Protein AF-A0A6V7J5A2-F1 (afdb_monomer)

Nearest PDB structures (foldseek):
  8iyj-assembly1_S8  TM=9.318E-01  e=1.515E-02  Mus musculus
  8to0-assembly1_AG  TM=9.050E-01  e=2.919E-02  Mus musculus
  7ung-assembly1_C3  TM=8.991E-01  e=2.919E-02  Homo sapiens
  7ung-assembly1_B1  TM=9.407E-01  e=1.157E-01  Homo sapiens
  8otz-assembly1_Cv  TM=9.321E-01  e=1.236E-01  Bos taurus

Structure (mmCIF, N/CA/C/O backbone):
data_AF-A0A6V7J5A2-F1
#
_entry.id   AF-A0A6V7J5A2-F1
#
loop_
_atom_site.group_PDB
_atom_site.id
_atom_site.type_symbol
_atom_site.label_atom_id
_atom_site.label_alt_id
_atom_site.label_comp_id
_atom_site.label_asym_id
_atom_site.label_entity_id
_atom_site.label_seq_id
_atom_site.pdbx_PDB_ins_code
_atom_site.Cartn_x
_atom_site.Cartn_y
_atom_site.Cartn_z
_atom_site.occupancy
_atom_site.B_iso_or_equiv
_atom_site.auth_seq_id
_atom_site.auth_comp_id
_atom_site.auth_asym_id
_atom_site.auth_atom_id
_atom_site.pdbx_PDB_model_num
ATOM 1 N N . ILE A 1 1 ? -11.690 0.003 31.652 1.00 73.88 1 ILE A N 1
ATOM 2 C CA . ILE A 1 1 ? -12.288 0.877 30.609 1.00 73.88 1 ILE A CA 1
ATOM 3 C C . ILE A 1 1 ? -11.220 1.786 29.996 1.00 73.88 1 ILE A C 1
ATOM 5 O O . ILE A 1 1 ? -10.966 1.646 28.811 1.00 73.88 1 ILE A O 1
ATOM 9 N N . ILE A 1 2 ? -10.499 2.583 30.797 1.00 84.56 2 ILE A N 1
ATOM 10 C CA . ILE A 1 2 ? -9.429 3.496 30.330 1.00 84.56 2 ILE A CA 1
ATOM 11 C C . ILE A 1 2 ? -8.339 2.791 29.500 1.00 84.56 2 ILE A C 1
ATOM 13 O O . ILE A 1 2 ? -8.030 3.239 28.405 1.00 84.56 2 ILE A O 1
ATOM 17 N N . LYS A 1 3 ? -7.813 1.645 29.962 1.00 88.94 3 LYS A N 1
ATOM 18 C CA . LYS A 1 3 ? -6.791 0.878 29.219 1.00 88.94 3 LYS A CA 1
ATOM 19 C C . LYS A 1 3 ? -7.251 0.480 27.808 1.00 88.94 3 LYS A C 1
ATOM 21 O O . LYS A 1 3 ? -6.543 0.738 26.850 1.00 88.94 3 LYS A O 1
ATOM 26 N N . LYS A 1 4 ? -8.473 -0.056 27.682 1.00 87.81 4 LYS A N 1
ATOM 27 C CA . LYS A 1 4 ? -9.048 -0.452 26.385 1.00 87.81 4 LYS A CA 1
ATOM 28 C C . LYS A 1 4 ? -9.217 0.740 25.437 1.00 87.81 4 LYS A C 1
ATOM 30 O O . LYS A 1 4 ? -8.957 0.601 24.251 1.00 87.81 4 LYS A O 1
ATOM 35 N N . ALA A 1 5 ? -9.634 1.896 25.957 1.00 89.56 5 ALA A N 1
ATOM 36 C CA . ALA A 1 5 ? -9.747 3.114 25.158 1.00 89.56 5 ALA A CA 1
ATOM 37 C C . ALA A 1 5 ? -8.371 3.585 24.656 1.00 89.56 5 ALA A C 1
ATOM 39 O O . ALA A 1 5 ? -8.229 3.916 23.484 1.00 89.56 5 ALA A O 1
ATOM 40 N N . ASN A 1 6 ? -7.349 3.537 25.514 1.00 94.00 6 ASN A N 1
ATOM 41 C CA . ASN A 1 6 ? -5.985 3.904 25.135 1.00 94.00 6 ASN A CA 1
ATOM 42 C C . ASN A 1 6 ? -5.399 2.946 24.086 1.00 94.00 6 ASN A C 1
ATOM 44 O O . ASN A 1 6 ? -4.822 3.387 23.095 1.00 94.00 6 ASN A O 1
ATOM 48 N N . ASP A 1 7 ? -5.609 1.638 24.261 1.00 93.19 7 ASP A N 1
ATOM 49 C CA . ASP A 1 7 ? -5.187 0.620 23.294 1.00 93.19 7 ASP A CA 1
ATOM 50 C C . ASP A 1 7 ? -5.847 0.853 21.920 1.00 93.19 7 ASP A C 1
ATOM 52 O O . ASP A 1 7 ? -5.197 0.731 20.881 1.00 93.19 7 ASP A O 1
ATOM 56 N N . MET A 1 8 ? -7.124 1.253 21.902 1.00 90.56 8 MET A N 1
ATOM 57 C CA . MET A 1 8 ? -7.857 1.572 20.675 1.00 90.56 8 MET A CA 1
ATOM 58 C C . MET A 1 8 ? -7.309 2.825 19.976 1.00 90.56 8 MET A C 1
ATOM 60 O O . MET A 1 8 ? -7.084 2.791 18.769 1.00 90.56 8 MET A O 1
ATOM 64 N N . ILE A 1 9 ? -7.003 3.891 20.724 1.00 93.19 9 ILE A N 1
ATOM 65 C CA . ILE A 1 9 ? -6.378 5.115 20.188 1.00 93.19 9 ILE A CA 1
ATOM 66 C C . ILE A 1 9 ? -5.016 4.800 19.557 1.00 93.19 9 ILE A C 1
ATOM 68 O O . ILE A 1 9 ? -4.726 5.236 18.444 1.00 93.19 9 ILE A O 1
ATOM 72 N N . HIS A 1 10 ? -4.187 3.996 20.228 1.00 94.69 10 HIS A N 1
ATOM 73 C CA . HIS A 1 10 ? -2.896 3.581 19.677 1.00 94.69 10 HIS A CA 1
ATOM 74 C C . HIS A 1 10 ? -3.039 2.728 18.413 1.00 94.69 10 HIS A C 1
ATOM 76 O O . HIS A 1 10 ? -2.221 2.841 17.498 1.00 94.69 10 HIS A O 1
ATOM 82 N N . ASN A 1 11 ? -4.066 1.879 18.344 1.00 93.06 11 ASN A N 1
ATOM 83 C CA . ASN A 1 11 ? -4.345 1.083 17.153 1.00 93.06 11 ASN A CA 1
ATOM 84 C C . ASN A 1 11 ? -4.768 1.962 15.970 1.00 93.06 11 ASN A C 1
ATOM 86 O O . ASN A 1 11 ? -4.229 1.778 14.881 1.00 93.06 11 ASN A O 1
ATOM 90 N N . ILE A 1 12 ? -5.648 2.942 16.195 1.00 94.12 12 ILE A N 1
ATOM 91 C CA . ILE A 1 12 ? -6.070 3.927 15.187 1.00 94.12 12 ILE A CA 1
ATOM 92 C C . ILE A 1 12 ? -4.854 4.693 14.657 1.00 94.12 12 ILE A C 1
ATOM 94 O O . ILE A 1 12 ? -4.579 4.646 13.460 1.00 94.12 12 ILE A O 1
ATOM 98 N N . ALA A 1 13 ? -4.041 5.275 15.545 1.00 95.81 13 ALA A N 1
ATOM 99 C CA . ALA A 1 13 ? -2.847 6.024 15.148 1.00 95.81 13 ALA A CA 1
ATOM 100 C C . ALA A 1 13 ? -1.847 5.166 14.348 1.00 95.81 13 ALA A C 1
ATOM 102 O O . ALA A 1 13 ? -1.208 5.631 13.402 1.00 95.81 13 ALA A O 1
ATOM 103 N N . ARG A 1 14 ? -1.707 3.879 14.703 1.00 95.62 14 ARG A N 1
ATOM 104 C CA . ARG A 1 14 ? -0.856 2.939 13.960 1.00 95.62 14 ARG A C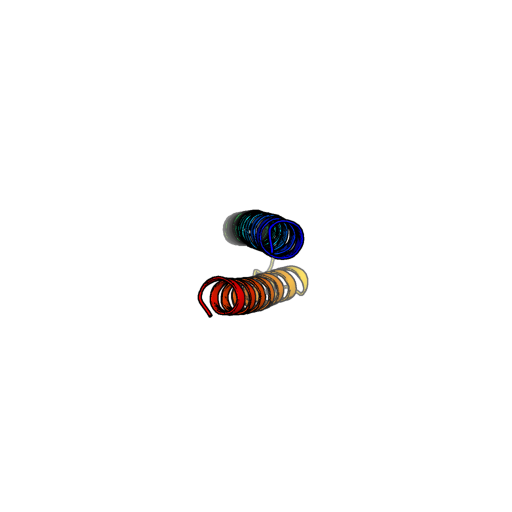A 1
ATOM 105 C C . ARG A 1 14 ? -1.416 2.637 12.568 1.00 95.62 14 ARG A C 1
ATOM 107 O O . ARG A 1 14 ? -0.635 2.554 11.619 1.00 95.62 14 ARG A O 1
ATOM 114 N N . LEU A 1 15 ? -2.731 2.471 12.435 1.00 93.62 15 LEU A N 1
ATOM 115 C CA . LEU A 1 15 ? -3.391 2.244 11.147 1.00 93.62 15 LEU A CA 1
ATOM 116 C C . LEU A 1 15 ? -3.266 3.466 10.233 1.00 93.62 15 LEU A C 1
ATOM 118 O O . LEU A 1 15 ? -2.849 3.313 9.087 1.00 93.62 15 LEU A O 1
ATOM 122 N N . GLU A 1 16 ? -3.523 4.668 10.749 1.00 96.12 16 GLU A N 1
ATOM 123 C CA . GLU A 1 16 ? -3.367 5.928 10.011 1.00 96.12 16 GLU A CA 1
ATOM 124 C C . GLU A 1 16 ? -1.939 6.108 9.495 1.00 96.12 16 GLU A C 1
ATOM 126 O O . GLU A 1 16 ? -1.727 6.364 8.307 1.00 96.12 16 GLU A O 1
ATOM 131 N N . LYS A 1 17 ? -0.943 5.876 10.361 1.00 96.50 17 LYS A N 1
ATOM 132 C CA . LYS A 1 17 ? 0.466 5.902 9.959 1.00 96.50 17 LYS A CA 1
ATOM 133 C C . LYS A 1 17 ? 0.759 4.885 8.855 1.00 96.50 17 LYS A C 1
ATOM 135 O O . LYS A 1 17 ? 1.381 5.223 7.854 1.00 96.50 17 LYS A O 1
ATOM 140 N N . THR A 1 18 ? 0.268 3.656 9.001 1.00 95.38 18 THR A N 1
ATOM 141 C CA . THR A 1 18 ? 0.490 2.594 8.006 1.00 95.38 18 THR A CA 1
ATOM 142 C C . THR A 1 18 ? -0.129 2.949 6.647 1.00 95.38 18 THR A C 1
ATOM 144 O O . THR A 1 18 ? 0.461 2.663 5.604 1.00 95.38 18 THR A O 1
ATOM 147 N N . ILE A 1 19 ? -1.302 3.590 6.639 1.00 95.00 19 ILE A N 1
ATOM 148 C CA . ILE A 1 19 ? -1.957 4.087 5.421 1.00 95.00 19 ILE A CA 1
ATOM 149 C C . ILE A 1 19 ? -1.116 5.192 4.767 1.00 95.00 19 ILE A C 1
ATOM 151 O O . ILE A 1 19 ? -0.906 5.156 3.550 1.00 95.00 19 ILE A O 1
ATOM 155 N N . ALA A 1 20 ? -0.606 6.145 5.552 1.00 96.50 20 ALA A N 1
ATOM 156 C CA . ALA A 1 20 ? 0.238 7.231 5.055 1.00 96.50 20 ALA A CA 1
ATOM 157 C C . ALA A 1 20 ? 1.556 6.712 4.448 1.00 96.50 20 ALA A C 1
ATOM 159 O O . ALA A 1 20 ? 1.931 7.104 3.338 1.00 96.50 20 ALA A O 1
ATOM 160 N N . ASP A 1 21 ? 2.212 5.768 5.125 1.00 96.12 21 ASP A N 1
ATOM 161 C CA . ASP A 1 21 ? 3.453 5.147 4.655 1.00 96.12 21 ASP A CA 1
ATOM 162 C C . ASP A 1 21 ? 3.226 4.418 3.317 1.00 96.12 21 ASP A C 1
ATOM 164 O O . ASP A 1 21 ? 3.940 4.644 2.337 1.00 96.12 21 ASP A O 1
ATOM 168 N N . LYS A 1 22 ? 2.166 3.603 3.219 1.00 94.25 22 LYS A N 1
ATOM 169 C CA . LYS A 1 22 ? 1.822 2.891 1.97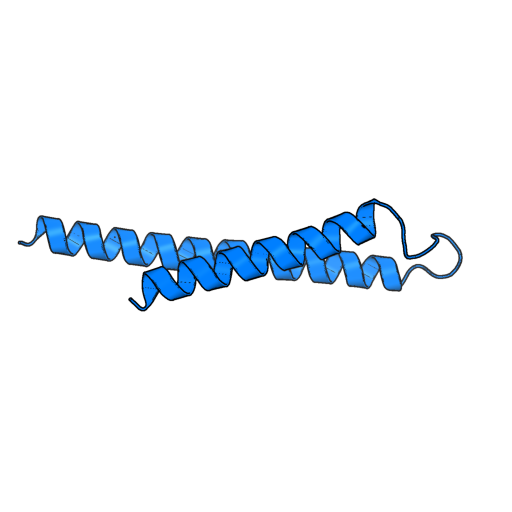5 1.00 94.25 22 LYS A CA 1
ATOM 170 C C . LYS A 1 22 ? 1.439 3.825 0.832 1.00 94.25 22 LYS A C 1
ATOM 172 O O . LYS A 1 22 ? 1.819 3.573 -0.309 1.00 94.25 22 LYS A O 1
ATOM 177 N N . SER A 1 23 ? 0.743 4.919 1.128 1.00 93.25 23 SER A N 1
ATOM 178 C CA . SER A 1 23 ? 0.411 5.944 0.131 1.00 93.25 23 SER A CA 1
ATOM 179 C C . SER A 1 23 ? 1.669 6.626 -0.417 1.00 93.25 23 SER A C 1
ATOM 181 O O . SER A 1 23 ? 1.760 6.892 -1.616 1.00 93.25 23 SER A O 1
ATOM 183 N N . SER A 1 24 ? 2.680 6.825 0.431 1.00 95.44 24 SER A N 1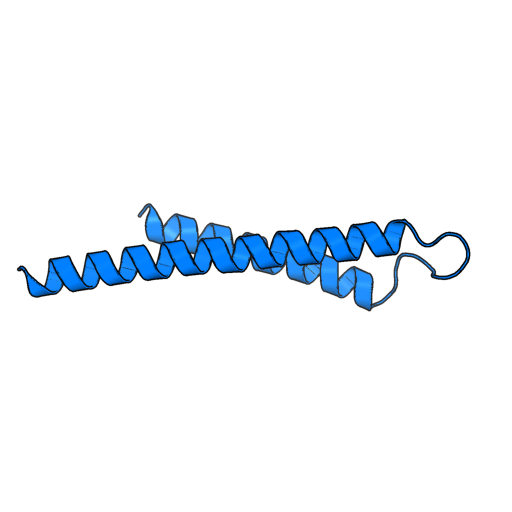
ATOM 184 C CA . SER A 1 24 ? 3.984 7.355 0.018 1.00 95.44 24 SER A CA 1
ATOM 185 C C . SER A 1 24 ? 4.717 6.393 -0.928 1.00 95.44 24 SER A C 1
ATOM 187 O O . SER A 1 24 ? 5.258 6.823 -1.948 1.00 95.44 24 SER A O 1
ATOM 189 N N . PHE A 1 25 ? 4.675 5.081 -0.659 1.00 95.06 25 PHE A N 1
ATOM 190 C CA . PHE A 1 25 ? 5.247 4.072 -1.562 1.00 95.06 25 PHE A CA 1
ATOM 191 C C . PHE A 1 25 ? 4.546 4.028 -2.926 1.00 95.06 25 PHE A C 1
ATOM 193 O O . PHE A 1 25 ? 5.223 3.922 -3.949 1.00 95.06 25 PHE A O 1
ATOM 200 N N . ILE A 1 26 ? 3.220 4.207 -2.969 1.00 94.50 26 ILE A N 1
ATOM 201 C CA . ILE A 1 26 ? 2.470 4.335 -4.230 1.00 94.50 26 ILE A CA 1
ATOM 202 C C . ILE A 1 26 ? 2.986 5.532 -5.045 1.00 94.50 26 ILE A C 1
ATOM 204 O O . ILE A 1 26 ? 3.234 5.399 -6.244 1.00 94.50 26 ILE A O 1
ATOM 208 N N . GLY A 1 27 ? 3.190 6.690 -4.408 1.00 93.62 27 GLY A N 1
ATOM 209 C CA . GLY A 1 27 ? 3.733 7.881 -5.074 1.00 93.62 27 GLY A CA 1
ATOM 210 C C . GLY A 1 27 ? 5.135 7.660 -5.657 1.00 93.62 27 GLY A C 1
ATOM 211 O O . GLY A 1 27 ? 5.425 8.082 -6.781 1.00 93.62 27 GLY A O 1
ATOM 212 N N . LEU A 1 28 ? 5.990 6.933 -4.933 1.00 95.56 28 LEU A N 1
ATOM 213 C CA . LEU A 1 28 ? 7.325 6.570 -5.407 1.00 95.56 28 LEU A CA 1
ATOM 214 C C . LEU A 1 28 ? 7.267 5.626 -6.615 1.00 95.56 28 LEU A C 1
ATOM 216 O O . LEU A 1 28 ? 7.981 5.843 -7.595 1.00 95.56 28 LEU A O 1
ATOM 220 N N . ALA A 1 29 ? 6.413 4.602 -6.570 1.00 93.25 29 ALA A N 1
ATOM 221 C CA . ALA A 1 29 ? 6.238 3.668 -7.677 1.00 93.25 29 ALA A CA 1
ATOM 222 C C . ALA A 1 29 ? 5.702 4.368 -8.942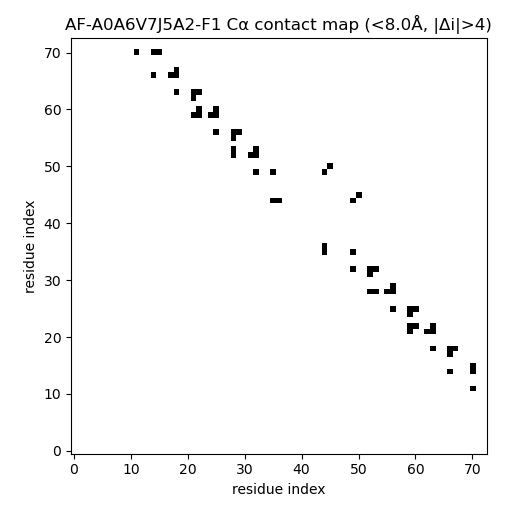 1.00 93.25 29 ALA A C 1
ATOM 224 O O . ALA A 1 29 ? 6.233 4.142 -10.029 1.00 93.25 29 ALA A O 1
ATOM 225 N N . HIS A 1 30 ? 4.753 5.304 -8.804 1.00 93.00 30 HIS A N 1
ATOM 226 C CA . HIS A 1 30 ? 4.290 6.146 -9.921 1.00 93.00 30 HIS A CA 1
ATOM 227 C C . HIS A 1 30 ? 5.397 7.020 -10.502 1.00 93.00 30 HIS A C 1
ATOM 229 O O . HIS A 1 30 ? 5.551 7.083 -11.718 1.00 93.00 30 HIS A O 1
ATOM 235 N N . THR A 1 31 ? 6.209 7.651 -9.651 1.00 93.62 31 THR A N 1
ATOM 236 C CA . THR A 1 31 ? 7.363 8.443 -10.108 1.00 93.62 31 THR A CA 1
ATOM 237 C C . THR A 1 31 ? 8.348 7.578 -10.899 1.00 93.62 31 THR A C 1
ATOM 239 O O . THR A 1 31 ? 8.817 7.980 -11.962 1.00 93.62 31 THR A O 1
ATOM 242 N N . ARG A 1 32 ? 8.633 6.357 -10.424 1.00 91.38 32 ARG A N 1
ATOM 243 C CA . ARG A 1 32 ? 9.501 5.399 -11.129 1.00 91.38 32 ARG A CA 1
ATOM 244 C C . ARG A 1 32 ? 8.925 5.008 -12.488 1.00 91.38 32 ARG A C 1
ATOM 246 O O . ARG A 1 32 ? 9.667 5.029 -13.464 1.00 91.38 32 ARG A O 1
ATOM 253 N N . LEU A 1 33 ? 7.631 4.694 -12.564 1.00 88.88 33 LEU A N 1
ATOM 254 C CA . LEU A 1 33 ? 6.950 4.395 -13.829 1.00 88.88 33 LEU A CA 1
ATOM 255 C C . LEU A 1 33 ? 7.018 5.587 -14.794 1.00 88.88 33 LEU A C 1
ATOM 257 O O . LEU A 1 33 ? 7.415 5.418 -15.943 1.00 88.88 33 LEU A O 1
ATOM 261 N N . GLY A 1 34 ? 6.734 6.801 -14.313 1.00 88.94 34 GLY A N 1
ATOM 262 C CA . GLY A 1 34 ? 6.834 8.027 -15.107 1.00 88.94 34 GLY A CA 1
ATOM 263 C C . GLY A 1 34 ? 8.237 8.247 -15.676 1.00 88.94 34 GLY A C 1
ATOM 264 O O . GLY A 1 34 ? 8.385 8.464 -16.876 1.00 88.94 34 GLY A O 1
ATOM 265 N N . ASN A 1 35 ? 9.275 8.098 -14.849 1.00 87.44 35 ASN A N 1
ATOM 266 C CA . ASN A 1 35 ? 10.666 8.212 -15.294 1.00 87.44 35 ASN A CA 1
ATOM 267 C C . ASN A 1 35 ? 11.015 7.182 -16.377 1.00 87.44 35 ASN A C 1
ATOM 269 O O . ASN A 1 35 ? 11.745 7.506 -17.309 1.00 87.44 35 ASN A O 1
ATOM 273 N N . ARG A 1 36 ? 10.484 5.957 -16.280 1.00 83.00 36 ARG A N 1
ATOM 274 C CA . ARG A 1 36 ? 10.703 4.897 -17.276 1.00 83.00 36 ARG A CA 1
ATOM 275 C C . ARG A 1 36 ? 10.014 5.203 -18.605 1.00 83.00 36 ARG A C 1
ATOM 277 O O . ARG A 1 36 ? 10.630 5.025 -19.651 1.00 83.00 36 ARG A O 1
ATOM 284 N N . CYS A 1 37 ? 8.808 5.769 -18.575 1.00 79.06 37 CYS A N 1
A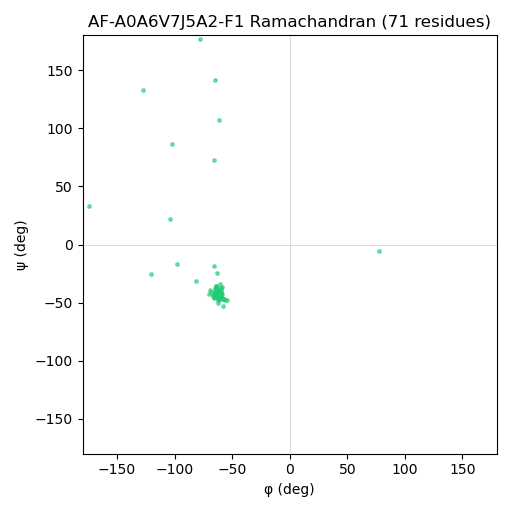TOM 285 C CA . CYS A 1 37 ? 8.102 6.225 -19.777 1.00 79.06 37 CYS A CA 1
ATOM 286 C C . CYS A 1 37 ? 8.801 7.394 -20.496 1.00 79.06 37 CYS A C 1
ATOM 288 O O . CYS A 1 37 ? 8.503 7.664 -21.656 1.00 79.06 37 CYS A O 1
ATOM 290 N N . GLN A 1 38 ? 9.699 8.114 -19.818 1.00 79.44 38 GLN A N 1
ATOM 291 C CA . GLN A 1 38 ? 10.393 9.299 -20.334 1.00 79.44 38 GLN A CA 1
ATOM 292 C C . GLN A 1 38 ? 11.848 9.021 -20.742 1.00 79.44 38 GLN A C 1
ATOM 294 O O . GLN A 1 38 ? 12.642 9.955 -20.785 1.00 79.44 38 GLN A O 1
ATOM 299 N N . ARG A 1 39 ? 12.232 7.767 -21.031 1.00 71.38 39 ARG A N 1
ATOM 300 C CA . ARG A 1 39 ? 13.563 7.424 -21.574 1.00 71.38 39 ARG A CA 1
ATOM 301 C C . ARG A 1 39 ? 13.459 7.151 -23.079 1.00 71.38 39 ARG A C 1
ATOM 303 O O . ARG A 1 39 ? 13.294 5.993 -23.466 1.00 71.38 39 ARG A O 1
ATOM 310 N N . PRO A 1 40 ? 13.545 8.170 -23.957 1.00 60.84 40 PRO A N 1
ATOM 311 C CA . PRO A 1 40 ? 13.483 7.934 -25.388 1.00 60.84 40 PRO A CA 1
ATOM 312 C 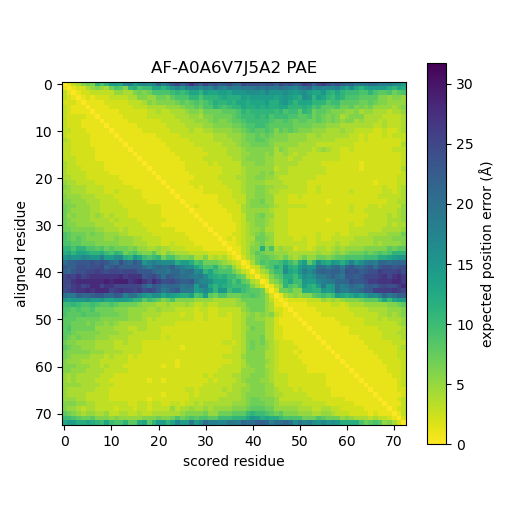C . PRO A 1 40 ? 14.708 7.113 -25.808 1.00 60.84 40 PRO A C 1
ATOM 314 O O . PRO A 1 40 ? 15.813 7.356 -25.329 1.00 60.84 40 PRO A O 1
ATOM 317 N N . GLN A 1 41 ? 14.506 6.176 -26.736 1.00 57.47 41 GLN A N 1
ATOM 318 C CA . GLN A 1 41 ? 15.547 5.482 -27.514 1.00 57.47 41 GLN A CA 1
ATOM 319 C C . GLN A 1 41 ? 16.352 4.357 -26.829 1.00 57.47 41 GLN A C 1
ATOM 321 O O . GLN A 1 41 ? 17.111 3.704 -27.541 1.00 57.47 41 GLN A O 1
ATOM 326 N N . LEU A 1 42 ? 16.207 4.078 -25.521 1.00 61.28 42 LEU A N 1
ATOM 327 C CA . LEU A 1 42 ? 17.126 3.146 -24.824 1.00 61.28 42 LEU A CA 1
ATOM 328 C C . LEU A 1 42 ? 16.498 1.900 -24.165 1.00 61.28 42 LEU A C 1
A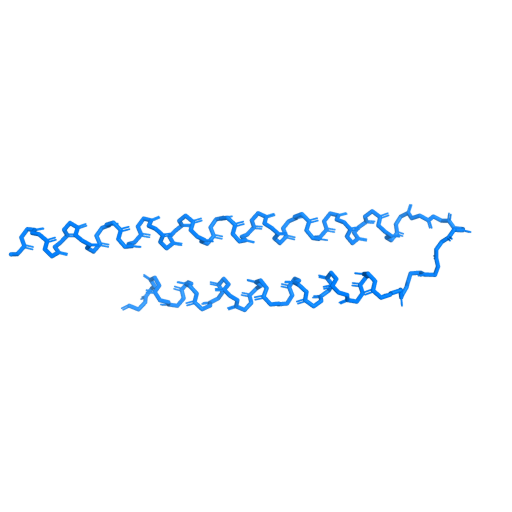TOM 330 O O . LEU A 1 42 ? 17.188 0.896 -24.024 1.00 61.28 42 LEU A O 1
ATOM 334 N N . GLU A 1 43 ? 15.220 1.908 -23.780 1.00 57.22 43 GLU A N 1
ATOM 335 C CA . GLU A 1 43 ? 14.560 0.748 -23.153 1.00 57.22 43 GLU A CA 1
ATOM 336 C C . GLU A 1 43 ? 13.263 0.409 -23.895 1.00 57.22 43 GLU A C 1
ATOM 338 O O . GLU A 1 43 ? 12.444 1.290 -24.151 1.00 57.22 43 GLU A O 1
ATOM 343 N N . MET A 1 44 ? 13.041 -0.871 -24.220 1.00 62.66 44 MET A N 1
ATOM 344 C CA . MET A 1 44 ? 11.676 -1.339 -24.475 1.00 62.66 44 MET A CA 1
ATOM 345 C C . MET A 1 44 ? 10.885 -1.135 -23.180 1.00 62.66 44 MET A C 1
ATOM 347 O O . MET A 1 44 ? 11.089 -1.860 -22.208 1.00 62.66 44 MET A O 1
ATOM 351 N N . THR A 1 45 ? 9.994 -0.149 -23.165 1.00 63.59 45 THR A N 1
ATOM 352 C CA . THR A 1 45 ? 8.996 0.090 -22.113 1.00 63.59 45 THR A CA 1
ATOM 353 C C . THR A 1 45 ? 7.981 -1.062 -22.083 1.00 63.59 45 THR A C 1
ATOM 355 O O . THR A 1 45 ? 6.893 -0.962 -22.646 1.00 63.59 45 THR A O 1
ATOM 358 N N . SER A 1 46 ? 8.409 -2.229 -21.591 1.00 72.38 46 SER A N 1
ATOM 359 C CA . SER A 1 46 ? 7.581 -3.370 -21.164 1.00 72.38 46 SER A CA 1
ATOM 360 C C . SER A 1 46 ? 8.436 -4.479 -20.523 1.00 72.38 46 SER A C 1
ATOM 362 O O . SER A 1 46 ? 8.187 -5.680 -20.695 1.00 72.38 46 SER A O 1
ATOM 364 N N . ASP A 1 47 ? 9.507 -4.103 -19.831 1.00 82.62 47 ASP A N 1
ATOM 365 C CA . ASP A 1 47 ? 10.414 -5.071 -19.224 1.00 82.62 47 ASP A CA 1
ATOM 366 C C . ASP A 1 47 ? 9.846 -5.661 -17.919 1.00 82.62 47 ASP A C 1
ATOM 368 O O . ASP A 1 47 ? 8.753 -5.327 -17.448 1.00 82.62 47 ASP A O 1
ATOM 372 N N . ALA A 1 48 ? 10.587 -6.603 -17.334 1.00 86.94 48 ALA A N 1
ATOM 373 C CA . ALA A 1 48 ? 10.173 -7.257 -16.098 1.00 86.94 48 ALA A CA 1
ATOM 374 C C . ALA A 1 48 ? 10.018 -6.264 -14.931 1.00 86.94 48 ALA A C 1
ATOM 376 O O . ALA A 1 48 ? 9.121 -6.436 -14.107 1.00 86.94 48 ALA A O 1
ATOM 377 N N . VAL A 1 49 ? 10.848 -5.217 -14.880 1.00 86.19 49 VAL A N 1
ATOM 378 C CA . VAL A 1 49 ? 10.841 -4.220 -13.800 1.00 86.19 49 VAL A CA 1
ATOM 379 C C . VAL A 1 49 ? 9.590 -3.349 -13.870 1.00 86.19 49 VAL A C 1
ATOM 381 O O . VAL A 1 49 ? 8.954 -3.102 -12.849 1.00 86.19 49 VAL A O 1
ATOM 384 N N . GLU A 1 50 ? 9.194 -2.911 -15.064 1.00 88.00 50 GLU A N 1
ATOM 385 C CA . GLU A 1 50 ? 7.963 -2.145 -15.259 1.00 88.00 50 GLU A CA 1
ATOM 386 C C . GLU A 1 50 ? 6.728 -2.951 -14.842 1.00 88.00 50 GLU A C 1
ATOM 388 O O . GLU A 1 50 ? 5.895 -2.456 -14.083 1.00 88.00 50 GLU A O 1
ATOM 393 N N . LYS A 1 51 ? 6.649 -4.225 -15.247 1.00 90.25 51 LYS A N 1
ATOM 394 C CA . LYS A 1 51 ? 5.558 -5.127 -14.837 1.00 90.25 51 LYS A CA 1
ATOM 395 C C . LYS A 1 51 ? 5.513 -5.318 -13.321 1.00 90.25 51 LYS A C 1
ATOM 397 O O . LYS A 1 51 ? 4.434 -5.303 -12.735 1.00 90.25 51 LYS A O 1
ATOM 402 N N . GLN A 1 52 ? 6.672 -5.463 -12.679 1.00 91.81 52 GLN A N 1
ATOM 403 C CA . GLN A 1 52 ? 6.761 -5.555 -11.222 1.00 91.81 52 GLN A CA 1
ATOM 404 C C . GLN A 1 52 ? 6.282 -4.276 -10.531 1.00 91.81 52 GLN A C 1
ATOM 406 O O . GLN A 1 52 ? 5.513 -4.374 -9.582 1.00 91.81 52 GLN A O 1
ATOM 411 N N . LEU A 1 53 ? 6.662 -3.095 -11.027 1.00 91.50 53 LEU A N 1
ATOM 412 C CA . LEU A 1 53 ? 6.201 -1.815 -10.478 1.00 91.50 53 LEU A CA 1
ATOM 413 C C . LEU A 1 53 ? 4.684 -1.636 -10.622 1.00 91.50 53 LEU A C 1
ATOM 415 O O . LEU A 1 53 ? 4.034 -1.148 -9.700 1.00 91.50 53 LEU A O 1
ATOM 419 N N . VAL A 1 54 ? 4.100 -2.045 -11.753 1.00 92.75 54 VAL A N 1
ATOM 420 C CA . VAL A 1 54 ? 2.641 -2.011 -11.950 1.00 92.75 54 VAL A CA 1
ATOM 421 C C . VAL A 1 54 ? 1.930 -2.933 -10.955 1.00 92.75 54 VAL A C 1
ATOM 423 O O . VAL A 1 54 ? 0.960 -2.511 -10.321 1.00 92.75 54 VAL A O 1
ATOM 426 N N . ASN A 1 55 ? 2.432 -4.158 -10.775 1.00 94.75 55 ASN A N 1
ATOM 427 C CA . ASN A 1 55 ? 1.891 -5.096 -9.789 1.00 94.75 55 ASN A CA 1
ATOM 428 C C . ASN A 1 55 ? 2.025 -4.545 -8.362 1.00 94.75 55 ASN A C 1
ATOM 430 O O . ASN A 1 55 ? 1.052 -4.548 -7.615 1.00 94.75 55 ASN A O 1
ATOM 434 N N . GLU A 1 56 ? 3.185 -3.983 -8.011 1.00 94.12 56 GLU A N 1
ATOM 435 C CA . GLU A 1 56 ? 3.436 -3.373 -6.701 1.00 94.12 56 GLU A CA 1
ATOM 436 C C . GLU A 1 56 ? 2.447 -2.234 -6.407 1.00 94.12 56 GLU A C 1
ATOM 438 O O . GLU A 1 56 ? 1.895 -2.157 -5.310 1.00 94.12 56 GLU A O 1
ATOM 443 N N . VAL A 1 57 ? 2.152 -1.372 -7.388 1.00 95.81 57 VAL A N 1
ATOM 444 C CA . VAL A 1 57 ? 1.128 -0.322 -7.242 1.00 95.81 57 VAL A CA 1
ATOM 445 C C . VAL A 1 57 ? -0.252 -0.923 -6.974 1.00 95.81 57 VAL A C 1
ATOM 447 O O . VAL A 1 57 ? -0.989 -0.389 -6.140 1.00 95.81 57 VAL A O 1
ATOM 450 N N . SER A 1 58 ? -0.614 -2.005 -7.667 1.00 96.38 58 SER A N 1
ATOM 451 C CA . SER A 1 58 ? -1.887 -2.702 -7.450 1.00 96.38 58 SER A CA 1
ATOM 452 C C . SER A 1 58 ? -1.969 -3.275 -6.034 1.00 96.38 58 SER A C 1
ATOM 454 O O . SER A 1 58 ? -2.911 -2.976 -5.299 1.00 96.38 58 SER A O 1
ATOM 456 N N . ASP A 1 59 ? -0.940 -4.005 -5.608 1.00 96.25 59 ASP A N 1
ATOM 457 C CA . ASP A 1 59 ? -0.877 -4.638 -4.289 1.00 96.25 59 ASP A CA 1
ATOM 458 C C . ASP A 1 59 ? -0.899 -3.604 -3.152 1.00 96.25 59 ASP A C 1
ATOM 460 O O . ASP A 1 59 ? -1.578 -3.775 -2.132 1.00 96.25 59 ASP A O 1
ATOM 464 N N . LEU A 1 60 ? -0.180 -2.488 -3.322 1.00 95.00 60 LEU A N 1
ATOM 465 C CA . LEU A 1 60 ? -0.181 -1.390 -2.359 1.00 95.00 60 LEU A CA 1
ATOM 466 C C . LEU A 1 60 ? -1.558 -0.726 -2.259 1.00 95.00 60 LEU A C 1
ATOM 468 O O . LEU A 1 60 ? -1.996 -0.430 -1.145 1.00 95.00 60 LEU A O 1
ATOM 472 N N . ARG A 1 61 ? -2.259 -0.523 -3.382 1.00 95.69 61 ARG A N 1
ATOM 473 C CA . ARG A 1 61 ? -3.626 0.024 -3.391 1.00 95.69 61 ARG A CA 1
ATOM 474 C C . ARG A 1 61 ? -4.596 -0.889 -2.657 1.00 95.69 61 ARG A C 1
ATOM 476 O O . ARG A 1 61 ? -5.292 -0.418 -1.760 1.00 95.69 61 ARG A O 1
ATOM 483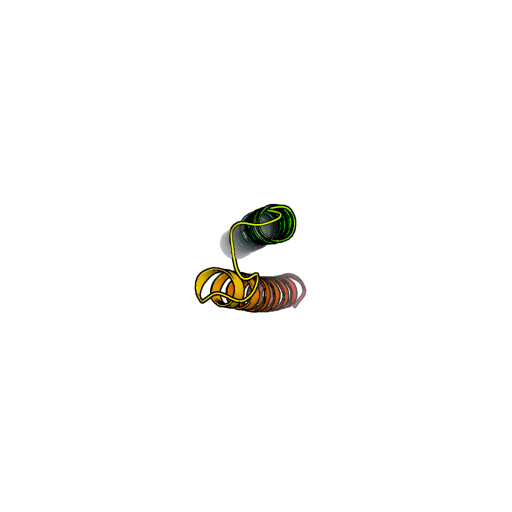 N N . ASP A 1 62 ? -4.568 -2.185 -2.949 1.00 97.00 62 ASP A N 1
ATOM 484 C CA . ASP A 1 62 ? -5.402 -3.172 -2.260 1.00 97.00 62 ASP A CA 1
ATOM 485 C C . ASP A 1 62 ? -5.118 -3.195 -0.756 1.00 97.00 62 ASP A C 1
ATOM 487 O O . ASP A 1 62 ? -6.034 -3.266 0.071 1.00 97.00 62 ASP A O 1
ATOM 491 N N . SER A 1 63 ? -3.841 -3.096 -0.377 1.00 95.75 63 SER A N 1
ATOM 492 C CA . SER A 1 63 ? -3.439 -3.015 1.023 1.00 95.75 63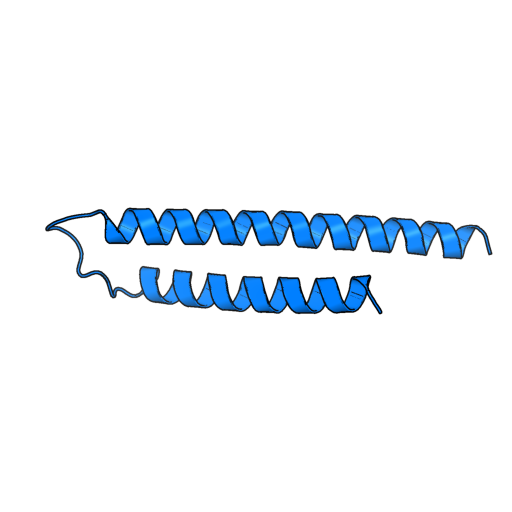 SER A CA 1
ATOM 493 C C . SER A 1 63 ? -3.959 -1.748 1.704 1.00 95.75 63 SER A C 1
ATOM 495 O O . SER A 1 63 ? -4.405 -1.838 2.848 1.00 95.75 63 SER A O 1
ATOM 497 N N . VAL A 1 64 ? -3.908 -0.590 1.042 1.00 95.19 64 VAL A N 1
ATOM 498 C CA . VAL A 1 64 ? -4.447 0.670 1.576 1.00 95.19 64 VAL A CA 1
ATOM 499 C C . VAL A 1 64 ? -5.962 0.580 1.731 1.00 95.19 64 VAL A C 1
ATOM 501 O O . VAL A 1 64 ? -6.471 0.906 2.800 1.00 95.19 64 VAL A O 1
ATOM 504 N N . THR A 1 65 ? -6.681 0.060 0.734 1.00 95.44 65 THR A N 1
ATOM 505 C CA . THR A 1 65 ? -8.139 -0.117 0.808 1.00 95.44 65 THR A CA 1
ATOM 506 C C . THR A 1 65 ? -8.545 -1.027 1.966 1.00 95.44 65 THR A C 1
ATOM 508 O O . THR A 1 65 ? -9.492 -0.713 2.685 1.00 95.44 65 THR A O 1
ATOM 511 N N . LYS A 1 66 ? -7.824 -2.132 2.198 1.00 95.44 66 LYS A N 1
ATOM 512 C CA . LYS A 1 66 ? -8.075 -3.018 3.348 1.00 95.44 66 LYS A CA 1
ATOM 513 C C . LYS A 1 66 ? -7.863 -2.297 4.680 1.00 95.44 66 LYS A C 1
ATOM 515 O O . LYS A 1 66 ? -8.724 -2.380 5.546 1.00 95.44 66 LYS A O 1
ATOM 520 N N . LEU A 1 67 ? -6.761 -1.558 4.824 1.00 93.00 67 LEU A N 1
ATOM 521 C CA . LEU A 1 67 ? -6.470 -0.802 6.048 1.00 93.00 67 LEU A CA 1
ATOM 522 C C . LEU A 1 67 ? -7.488 0.312 6.303 1.00 93.00 67 LEU A C 1
ATOM 524 O O . LEU A 1 67 ? -7.884 0.515 7.444 1.00 93.00 67 LEU A O 1
ATOM 528 N N . GLN A 1 68 ? -7.933 1.003 5.252 1.00 93.19 68 GLN A N 1
ATOM 529 C CA . GLN A 1 68 ? -8.990 2.007 5.351 1.00 93.19 68 GLN A CA 1
ATOM 530 C C . GLN A 1 68 ? -10.301 1.374 5.819 1.00 93.19 68 GLN A C 1
ATOM 532 O O . GLN A 1 68 ? -10.917 1.900 6.734 1.00 93.19 68 GLN A O 1
ATOM 537 N N . ARG A 1 69 ? -10.700 0.219 5.268 1.00 94.31 69 ARG A N 1
ATOM 538 C CA . ARG A 1 69 ? -11.887 -0.508 5.754 1.00 94.31 69 ARG A CA 1
ATOM 539 C C . ARG A 1 69 ? -11.778 -0.832 7.242 1.00 94.31 69 ARG A C 1
ATOM 541 O O . ARG A 1 69 ? -12.685 -0.495 7.979 1.00 94.31 69 ARG A O 1
ATOM 548 N N . THR A 1 70 ? -10.640 -1.365 7.690 1.00 91.75 70 THR A N 1
ATOM 549 C CA . THR A 1 70 ? -10.395 -1.656 9.115 1.00 91.75 70 THR A CA 1
ATOM 550 C C . THR A 1 70 ? -10.391 -0.411 10.010 1.00 91.75 70 THR A C 1
ATOM 552 O O . THR A 1 70 ? -10.606 -0.531 11.208 1.00 91.75 70 THR A O 1
ATOM 555 N N . LEU A 1 71 ? -10.101 0.773 9.464 1.00 90.25 71 LEU A N 1
ATOM 556 C CA . LEU A 1 71 ? -10.126 2.030 10.215 1.00 90.25 71 LEU A CA 1
ATOM 557 C C . LEU A 1 71 ? -11.545 2.610 10.344 1.00 90.25 71 LEU A C 1
ATOM 559 O O . LEU A 1 71 ? -11.823 3.305 11.318 1.00 90.25 71 LEU A O 1
ATOM 563 N N . PHE A 1 72 ? -12.399 2.375 9.344 1.00 83.31 72 PHE A N 1
ATOM 564 C CA . PHE A 1 72 ? -13.758 2.922 9.272 1.00 83.31 72 PHE A CA 1
ATOM 565 C C . PHE A 1 72 ? -14.855 1.954 9.756 1.00 83.31 72 PHE A C 1
ATOM 567 O O . PHE A 1 72 ? -15.970 2.417 9.996 1.00 83.31 72 PHE A O 1
ATOM 574 N N . GLU A 1 73 ? -14.566 0.653 9.871 1.00 68.00 73 GLU A N 1
ATOM 575 C CA . GLU A 1 73 ? -15.396 -0.348 10.576 1.00 68.00 73 GLU A CA 1
ATOM 576 C C . GLU A 1 73 ? -15.283 -0.220 12.102 1.00 68.00 73 GLU A C 1
ATOM 578 O O . GLU A 1 73 ? -16.340 -0.327 12.766 1.00 68.00 73 GLU A O 1
#

Solvent-accessible surface area (backbone atoms only — not comparable to full-atom values): 4205 Å² total; per-residue (Å²): 110,68,66,61,54,51,54,49,53,54,48,51,55,50,49,54,50,51,43,53,55,46,52,49,50,43,53,51,44,51,52,53,52,52,56,58,76,67,46,83,96,79,62,77,92,76,43,75,65,56,54,48,44,54,50,51,45,50,54,44,49,54,51,40,55,53,51,50,48,70,71,75,106

Organism: NCBI:txid1563983

Foldseek 3Di:
DVVVVVVVVVVLVVLVVVLVVLVVVLVVLVVVLVVLVPDPPDDDSPDPVNVVSVVSNVVSVVVSVVSVVVNVD

Radius of gyration: 17.64 Å; Cα contacts (8 Å, |Δi|>4): 32; chains: 1; bounding box: 32×17×58 Å

pLDDT: mean 88.43, std 10.41, range [57.22, 97.0]

InterPro domains:
  IPR000435 Tektins [PR00511] (17-33)
  IPR000435 Tektins [PR00511] (36-56)
  IPR000435 Tektins [PR00511] (59-73)
  IPR000435 Tektins [PTHR19960] (5-71)
  IPR048256 Tektin-like [PF03148] (3-71)

Sequence (73 aa):
IIKKANDMIHNIARLEKTIADKSSFIGLAHTRLGNRCQRPQLEMTSDAVEKQLVNEVSDLRDSVTKLQRTLFE

Mean predicted aligned error: 5.75 Å

Secondary structure (DSSP, 8-state):
-HHHHHHHHHHHHHHHHHHHHHHHHHHHHHHHHHHHHT-TTT--S--HHHHHHHHHHHHHHHHHHHHHHHHH-